Protein AF-R5CFV6-F1 (afdb_monomer_lite)

pLDDT: mean 80.51, std 13.39, range [46.97, 96.38]

Structure (mmCIF, N/CA/C/O backbone):
data_AF-R5CFV6-F1
#
_entry.id   AF-R5CFV6-F1
#
loop_
_atom_site.group_PDB
_atom_site.id
_atom_site.type_symbol
_atom_site.label_atom_id
_atom_site.label_alt_id
_atom_site.label_comp_id
_atom_site.label_asym_id
_atom_site.label_entity_id
_atom_site.label_seq_id
_atom_site.pdbx_PDB_ins_code
_atom_site.Cartn_x
_atom_site.Cartn_y
_atom_site.Cartn_z
_atom_site.occupancy
_atom_site.B_iso_or_equiv
_atom_site.auth_seq_id
_atom_site.auth_comp_id
_atom_site.auth_asym_id
_atom_site.auth_atom_id
_atom_site.pdbx_PDB_model_num
ATOM 1 N N . MET A 1 1 ? 18.952 -4.396 40.466 1.00 46.97 1 MET A N 1
ATOM 2 C CA . MET A 1 1 ? 18.173 -5.638 40.695 1.00 46.97 1 MET A CA 1
ATOM 3 C C . MET A 1 1 ? 17.869 -6.446 39.423 1.00 46.97 1 MET A C 1
ATOM 5 O O . MET A 1 1 ? 17.658 -7.639 39.551 1.00 46.97 1 MET A O 1
ATOM 9 N N . LYS A 1 2 ? 17.962 -5.885 38.203 1.00 52.22 2 LYS A N 1
ATOM 10 C CA . LYS A 1 2 ? 17.638 -6.580 36.932 1.00 52.22 2 LYS A CA 1
ATOM 11 C C . LYS A 1 2 ? 18.559 -7.743 36.504 1.00 52.22 2 LYS A C 1
ATOM 13 O O . LYS A 1 2 ? 18.225 -8.479 35.586 1.00 52.22 2 LYS A O 1
ATOM 18 N N . GLN A 1 3 ? 19.740 -7.904 37.105 1.00 53.94 3 GLN A N 1
ATOM 19 C CA . GLN A 1 3 ? 20.709 -8.928 36.674 1.00 53.94 3 GLN A CA 1
ATOM 20 C C . GLN A 1 3 ? 20.503 -10.285 37.366 1.00 53.94 3 GLN A C 1
ATOM 22 O O . GLN A 1 3 ? 20.910 -11.311 36.829 1.00 53.94 3 GLN A O 1
ATOM 27 N N . LYS A 1 4 ? 19.875 -10.293 38.551 1.00 47.91 4 LYS A N 1
ATOM 28 C CA . LYS A 1 4 ? 19.665 -11.512 39.345 1.00 47.91 4 LYS A CA 1
ATOM 29 C C . LYS A 1 4 ? 18.523 -12.360 38.787 1.00 47.91 4 LYS A C 1
ATOM 31 O O . LYS A 1 4 ? 18.619 -13.576 38.821 1.00 47.91 4 LYS A O 1
ATOM 36 N N . GLU A 1 5 ? 17.502 -11.720 38.227 1.00 56.25 5 GLU A N 1
ATOM 37 C CA . GLU A 1 5 ? 16.342 -12.412 37.661 1.00 56.25 5 GLU A CA 1
ATOM 38 C C . GLU A 1 5 ? 16.704 -13.155 36.377 1.00 56.25 5 GLU A C 1
ATOM 40 O O . GLU A 1 5 ? 16.364 -14.321 36.255 1.00 56.25 5 GLU A O 1
ATOM 45 N N . ARG A 1 6 ? 17.501 -12.550 35.485 1.00 61.72 6 ARG A N 1
ATOM 46 C CA . ARG A 1 6 ? 17.926 -13.171 34.216 1.00 61.72 6 ARG A CA 1
ATOM 47 C C . ARG A 1 6 ? 18.535 -14.569 34.414 1.00 61.72 6 ARG A C 1
ATOM 49 O O . ARG A 1 6 ? 18.090 -15.519 33.797 1.00 61.72 6 ARG A O 1
ATOM 56 N N . LYS A 1 7 ? 19.446 -14.708 35.386 1.00 62.41 7 LYS A N 1
ATOM 57 C CA . LYS A 1 7 ? 20.087 -15.994 35.714 1.00 62.41 7 LYS A CA 1
ATOM 58 C C . LYS A 1 7 ? 19.134 -17.027 36.317 1.00 62.41 7 LYS A C 1
ATOM 60 O O . LYS A 1 7 ? 19.403 -18.216 36.222 1.00 62.41 7 LYS A O 1
ATOM 65 N N . VAL A 1 8 ? 18.076 -16.584 36.998 1.00 71.69 8 VAL A N 1
ATOM 66 C CA . VAL A 1 8 ? 17.065 -17.484 37.570 1.00 71.69 8 VAL A CA 1
ATOM 67 C C . VAL A 1 8 ? 16.179 -18.027 36.454 1.00 71.69 8 VAL A C 1
ATOM 69 O O . VAL A 1 8 ? 15.936 -19.226 36.425 1.00 71.69 8 VAL A O 1
ATOM 72 N N . TRP A 1 9 ? 15.773 -17.185 35.503 1.00 61.84 9 TRP A N 1
ATOM 73 C CA . TRP A 1 9 ? 15.004 -17.619 34.335 1.00 61.84 9 TRP A CA 1
ATOM 74 C C . TRP A 1 9 ? 15.781 -18.629 33.473 1.00 61.84 9 TRP A C 1
ATOM 76 O O . TRP A 1 9 ? 15.220 -19.667 33.134 1.00 61.84 9 TRP A O 1
ATOM 86 N N . ASP A 1 10 ? 17.086 -18.409 33.261 1.00 69.81 10 ASP A N 1
ATOM 87 C CA . ASP A 1 10 ? 17.968 -19.332 32.519 1.00 69.81 10 ASP A CA 1
ATOM 88 C C . ASP A 1 10 ? 18.149 -20.703 33.218 1.00 69.81 10 ASP A C 1
ATOM 90 O O . ASP A 1 10 ? 18.381 -21.718 32.565 1.00 69.81 10 ASP A O 1
ATOM 94 N N . LEU A 1 11 ? 18.058 -20.750 34.556 1.00 73.44 11 LEU A N 1
ATOM 95 C CA . LEU A 1 11 ? 18.173 -21.981 35.358 1.00 73.44 11 LEU A CA 1
ATOM 96 C C . LEU A 1 11 ? 16.853 -22.758 35.463 1.00 73.44 11 LEU A C 1
ATOM 98 O O . LEU A 1 11 ? 16.878 -23.969 35.677 1.00 73.44 11 LEU A O 1
ATOM 102 N N . VAL A 1 12 ? 15.715 -22.064 35.377 1.00 74.81 12 VAL A N 1
ATOM 103 C CA . VAL A 1 12 ? 14.379 -22.663 35.533 1.00 74.81 12 VAL A CA 1
ATOM 104 C C . VAL A 1 12 ? 13.816 -23.133 34.187 1.00 74.81 12 VAL A C 1
ATOM 106 O O . VAL A 1 12 ? 13.088 -24.122 34.158 1.00 74.81 12 VAL A O 1
ATOM 109 N N . PHE A 1 13 ? 14.186 -22.489 33.076 1.00 66.88 13 PHE A N 1
ATOM 110 C CA . PHE A 1 13 ? 13.681 -22.813 31.739 1.00 66.88 13 PHE A CA 1
ATOM 111 C C . PHE A 1 13 ? 14.820 -22.881 30.703 1.00 66.88 13 PHE A C 1
ATOM 113 O O . PHE A 1 13 ? 14.957 -21.974 29.884 1.00 66.88 13 PHE A O 1
ATOM 120 N N . PRO A 1 14 ? 15.649 -23.942 30.722 1.00 63.69 14 PRO A N 1
ATOM 121 C CA . PRO A 1 14 ? 16.775 -24.089 29.794 1.00 63.69 14 PRO A CA 1
ATOM 122 C C . PRO A 1 14 ? 16.344 -24.293 28.329 1.00 63.69 14 PRO A C 1
ATOM 124 O O . PRO A 1 14 ? 17.108 -23.959 27.432 1.00 63.69 14 PRO A O 1
ATOM 127 N N . ASP A 1 15 ? 15.118 -24.778 28.098 1.00 62.91 15 ASP A N 1
ATOM 128 C CA . ASP A 1 15 ? 14.514 -25.001 26.775 1.00 62.91 15 ASP A CA 1
ATOM 129 C C . ASP A 1 15 ? 13.328 -24.046 26.526 1.00 62.91 15 ASP A C 1
ATOM 131 O O . ASP A 1 15 ? 12.262 -24.463 26.064 1.00 62.91 15 ASP A O 1
ATOM 135 N N . PHE A 1 16 ? 13.456 -22.766 26.901 1.00 56.06 16 PHE A N 1
ATOM 136 C CA . PHE A 1 16 ? 12.406 -21.786 26.604 1.00 56.06 16 PHE A CA 1
ATOM 137 C C . PHE A 1 16 ? 12.208 -21.706 25.076 1.00 56.06 16 PHE A C 1
ATOM 139 O O . PHE A 1 16 ? 13.184 -21.504 24.349 1.00 56.06 16 PHE A O 1
ATOM 146 N N . PRO A 1 17 ? 10.986 -21.912 24.554 1.00 56.88 17 PRO A N 1
ATOM 147 C CA . PRO A 1 17 ? 10.778 -22.109 23.127 1.00 56.88 17 PRO A CA 1
ATOM 148 C C . PRO A 1 17 ? 11.050 -20.805 22.369 1.00 56.88 17 PRO A C 1
ATOM 150 O O . PRO A 1 17 ? 10.253 -19.872 22.417 1.00 56.88 17 PRO A O 1
ATOM 153 N N . GLU A 1 18 ? 12.140 -20.759 21.597 1.00 56.78 18 GLU A N 1
ATOM 154 C CA . GLU A 1 18 ? 12.504 -19.637 20.704 1.00 56.78 18 GLU A CA 1
ATOM 155 C C . GLU A 1 18 ? 11.340 -19.170 19.809 1.00 56.78 18 GLU A C 1
ATOM 157 O O . GLU A 1 18 ? 11.239 -17.989 19.476 1.00 56.78 18 GLU A O 1
ATOM 162 N N . ARG A 1 19 ? 10.404 -20.080 19.509 1.00 54.44 19 ARG A N 1
ATOM 163 C CA . ARG A 1 19 ? 9.198 -19.858 18.702 1.00 54.44 19 ARG A CA 1
ATOM 164 C C . ARG A 1 19 ? 8.264 -18.761 19.242 1.00 54.44 19 ARG A C 1
ATOM 166 O O . ARG A 1 19 ? 7.567 -18.141 18.447 1.00 54.44 19 ARG A O 1
ATOM 173 N N . GLU A 1 20 ? 8.244 -18.509 20.553 1.00 58.09 20 GLU A N 1
ATOM 174 C CA . GLU A 1 20 ? 7.378 -17.480 21.161 1.00 58.09 20 GLU A CA 1
ATOM 175 C C . GLU A 1 20 ? 7.940 -16.065 20.923 1.00 58.09 20 GLU A C 1
ATOM 177 O O . GLU A 1 20 ? 7.204 -15.139 20.591 1.00 58.09 20 GLU A O 1
ATOM 182 N N . SER A 1 21 ? 9.270 -15.919 20.949 1.00 60.53 21 SER A N 1
ATOM 183 C CA . SER A 1 21 ? 9.941 -14.638 20.693 1.00 60.53 21 SER A CA 1
ATOM 184 C C . SER A 1 21 ? 9.871 -14.188 19.230 1.00 60.53 21 SER A C 1
ATOM 186 O O . SER A 1 21 ? 9.837 -12.992 18.944 1.00 60.53 21 SER A O 1
ATOM 188 N N . GLU A 1 22 ? 9.842 -15.124 18.280 1.00 63.06 22 GLU A N 1
ATOM 189 C CA . GLU A 1 22 ? 9.797 -14.797 16.853 1.00 63.06 22 GLU A CA 1
ATOM 190 C C . GLU A 1 22 ? 8.404 -14.313 16.425 1.00 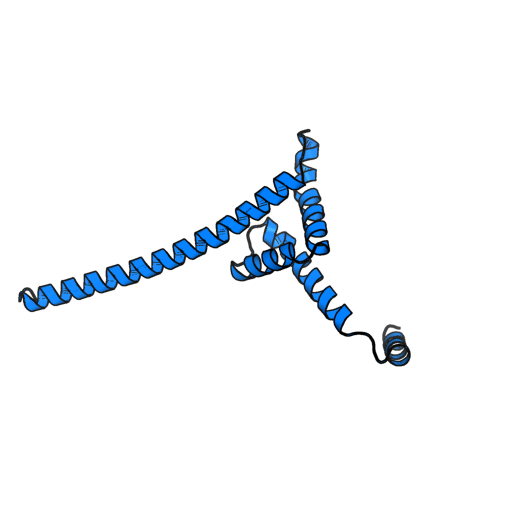63.06 22 GLU A C 1
ATOM 192 O O . GLU A 1 22 ? 8.291 -13.302 15.734 1.00 63.06 22 GLU A O 1
ATOM 197 N N . GLN A 1 23 ? 7.336 -14.959 16.907 1.00 67.44 23 GLN A N 1
ATOM 198 C CA . GLN A 1 23 ? 5.960 -14.533 16.621 1.00 67.44 23 GLN A CA 1
ATOM 199 C C . GLN A 1 23 ? 5.627 -13.176 17.251 1.00 67.44 23 GLN A C 1
ATOM 201 O O . GLN A 1 23 ? 5.044 -12.321 16.583 1.00 67.44 23 GLN A O 1
ATOM 206 N N . GLU A 1 24 ? 6.077 -12.931 18.485 1.00 73.12 24 GLU A N 1
ATOM 207 C CA . GLU A 1 24 ? 5.909 -11.631 19.141 1.00 73.12 24 GLU A CA 1
ATOM 208 C C . GLU A 1 24 ? 6.602 -10.502 18.358 1.00 73.12 24 GLU A C 1
ATOM 210 O O . GLU A 1 24 ? 6.049 -9.411 18.200 1.00 73.12 24 GLU A O 1
ATOM 215 N N . ASN A 1 25 ? 7.781 -10.768 17.784 1.00 80.00 25 ASN A N 1
ATOM 216 C CA . ASN A 1 25 ? 8.474 -9.792 16.944 1.00 80.00 25 ASN A CA 1
ATOM 217 C C . ASN A 1 25 ? 7.712 -9.478 15.646 1.00 80.00 25 ASN A C 1
ATOM 219 O O . ASN A 1 25 ? 7.700 -8.319 15.227 1.00 80.00 25 ASN A O 1
ATOM 223 N N . ILE A 1 26 ? 7.063 -10.469 15.022 1.00 85.69 26 ILE A N 1
ATOM 224 C CA . ILE A 1 26 ? 6.283 -10.269 13.789 1.00 85.69 26 ILE A CA 1
ATOM 225 C C . ILE A 1 26 ? 5.034 -9.423 14.072 1.00 85.69 26 ILE A C 1
ATOM 227 O O . ILE A 1 26 ? 4.790 -8.450 13.357 1.00 85.69 26 ILE A O 1
ATOM 231 N N . HIS A 1 27 ? 4.285 -9.732 15.137 1.00 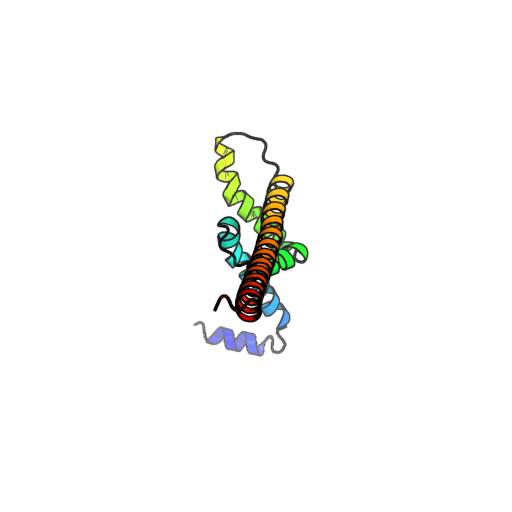89.75 27 HIS A N 1
ATOM 232 C CA . HIS A 1 27 ? 3.093 -8.961 15.514 1.00 89.75 27 HIS A CA 1
ATOM 233 C C . HIS A 1 27 ? 3.456 -7.520 15.880 1.00 89.75 27 HIS A C 1
ATOM 235 O O . HIS A 1 27 ? 2.855 -6.571 15.382 1.00 89.75 27 HIS A O 1
ATOM 241 N N . ARG A 1 28 ? 4.530 -7.335 16.652 1.00 87.56 28 ARG A N 1
ATOM 242 C CA . ARG A 1 28 ? 5.021 -6.002 17.010 1.00 87.56 28 ARG A CA 1
ATOM 243 C C . ARG A 1 28 ? 5.502 -5.201 15.796 1.00 87.56 28 ARG A C 1
ATOM 245 O O . ARG A 1 28 ? 5.323 -3.984 15.744 1.00 87.56 28 ARG A O 1
ATOM 252 N N . ALA A 1 29 ? 6.121 -5.861 14.818 1.00 90.50 29 ALA A N 1
ATOM 253 C CA . ALA A 1 29 ? 6.517 -5.224 13.565 1.00 90.50 29 ALA A CA 1
ATOM 254 C C . ALA A 1 29 ? 5.299 -4.805 12.725 1.00 90.50 29 ALA A C 1
ATOM 256 O O . ALA A 1 29 ? 5.338 -3.748 12.093 1.00 90.50 29 ALA A O 1
ATOM 257 N N . PHE A 1 30 ? 4.223 -5.598 12.735 1.00 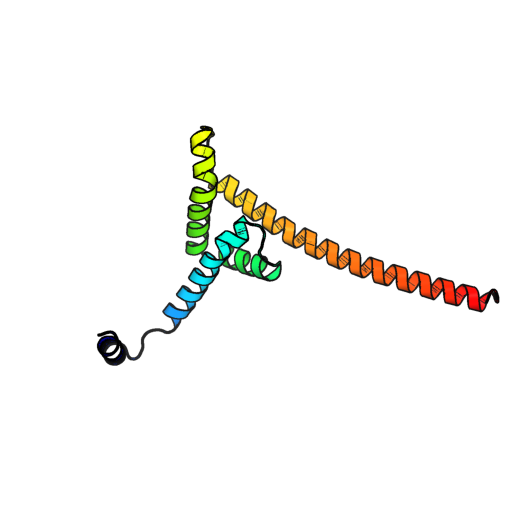93.62 30 PHE A N 1
ATOM 258 C CA . PHE A 1 30 ? 2.950 -5.231 12.118 1.00 93.62 30 PHE A CA 1
ATOM 259 C C . PHE A 1 30 ? 2.330 -4.014 12.815 1.00 93.62 30 PHE A C 1
ATOM 261 O O . PHE A 1 30 ? 2.052 -3.018 12.152 1.00 93.62 30 PHE A O 1
ATOM 268 N N . GLU A 1 31 ? 2.199 -4.048 14.144 1.00 92.69 31 GLU A N 1
ATOM 269 C CA . GLU A 1 31 ? 1.659 -2.942 14.946 1.00 92.69 31 GLU A CA 1
ATOM 270 C C . GLU A 1 31 ? 2.399 -1.624 14.700 1.00 92.69 31 GLU A C 1
ATOM 272 O O . GLU A 1 31 ? 1.778 -0.578 14.507 1.00 92.69 31 GLU A O 1
ATOM 277 N N . GLY A 1 32 ? 3.733 -1.677 14.634 1.00 92.25 32 GLY A N 1
ATOM 278 C CA . GLY A 1 32 ? 4.563 -0.506 14.360 1.00 92.25 32 GLY A CA 1
ATOM 279 C C . GLY A 1 32 ? 4.312 0.135 12.991 1.00 92.25 32 GLY A C 1
ATOM 280 O O . GLY A 1 32 ? 4.552 1.330 12.841 1.00 92.25 32 GLY A O 1
ATOM 281 N N . LYS A 1 33 ? 3.804 -0.625 12.012 1.00 93.88 33 LYS A N 1
ATOM 282 C CA . LYS A 1 33 ? 3.508 -0.152 10.648 1.00 93.88 33 LYS A CA 1
ATOM 283 C C . LYS A 1 33 ? 2.087 0.389 10.477 1.00 93.88 33 LYS A C 1
ATOM 285 O O . LYS A 1 33 ? 1.798 0.983 9.440 1.00 93.88 33 LYS A O 1
ATOM 290 N N . ILE A 1 34 ? 1.197 0.214 11.456 1.00 93.81 34 ILE A N 1
ATOM 291 C CA . ILE A 1 34 ? -0.204 0.659 11.352 1.00 93.81 34 ILE A CA 1
ATOM 292 C C . ILE A 1 34 ? -0.332 2.185 11.149 1.00 93.81 34 ILE A C 1
ATOM 294 O O . ILE A 1 34 ? -1.104 2.596 10.278 1.00 93.81 34 ILE A O 1
ATOM 298 N N . PRO A 1 35 ? 0.414 3.052 11.864 1.00 91.38 35 PRO A N 1
ATOM 299 C CA . PRO A 1 35 ? 0.345 4.496 11.630 1.00 91.38 35 PRO A CA 1
ATOM 300 C C . PRO A 1 35 ? 0.775 4.884 10.208 1.00 91.38 35 PRO A C 1
ATOM 302 O O . PRO A 1 35 ? 0.102 5.682 9.556 1.00 91.38 35 PRO A O 1
ATOM 305 N N . ASP A 1 36 ? 1.850 4.272 9.706 1.00 91.56 36 ASP A N 1
ATOM 306 C CA . ASP A 1 36 ? 2.363 4.508 8.351 1.00 91.56 36 ASP A CA 1
ATOM 307 C C . ASP A 1 36 ? 1.404 3.973 7.282 1.00 91.56 36 ASP A C 1
ATOM 309 O O . ASP A 1 36 ? 1.271 4.568 6.211 1.00 91.56 36 ASP A O 1
ATOM 313 N N . PHE A 1 37 ? 0.696 2.879 7.582 1.00 91.19 37 PHE A N 1
ATOM 314 C CA . PHE A 1 37 ? -0.385 2.356 6.753 1.00 91.19 37 PHE A CA 1
ATOM 315 C C . PHE A 1 37 ? -1.533 3.366 6.638 1.00 91.19 37 PHE A C 1
ATOM 317 O O . PHE A 1 37 ? -1.940 3.690 5.525 1.00 91.19 37 PHE A O 1
ATOM 324 N N . PHE A 1 38 ? -2.007 3.931 7.756 1.00 89.38 38 PHE A N 1
ATOM 325 C CA . PHE A 1 38 ? -3.060 4.955 7.724 1.00 89.38 38 PHE A CA 1
ATOM 326 C C . PHE A 1 38 ? -2.626 6.256 7.037 1.00 89.38 38 PHE A C 1
ATOM 328 O O . PHE A 1 38 ? -3.453 6.940 6.430 1.00 89.38 38 PHE A O 1
ATOM 335 N N . ALA A 1 39 ? -1.335 6.584 7.106 1.00 87.62 39 ALA A N 1
ATOM 336 C CA . ALA A 1 39 ? -0.749 7.759 6.471 1.00 87.62 39 ALA A CA 1
ATOM 337 C C . ALA A 1 39 ? -0.347 7.553 4.994 1.00 87.62 39 ALA A C 1
ATOM 339 O O . ALA A 1 39 ? 0.137 8.506 4.381 1.00 87.62 39 ALA A O 1
ATOM 340 N N . ASP A 1 40 ? -0.531 6.354 4.421 1.00 84.94 40 ASP A N 1
ATOM 341 C CA . ASP A 1 40 ? -0.076 5.990 3.064 1.00 84.94 40 ASP A CA 1
ATOM 342 C C . ASP A 1 40 ? 1.442 6.219 2.853 1.00 84.94 40 ASP A C 1
ATOM 344 O O . ASP A 1 40 ? 1.891 6.679 1.801 1.00 84.94 40 ASP A O 1
ATOM 348 N N . GLN A 1 41 ? 2.249 5.927 3.881 1.00 88.75 41 GLN A N 1
ATOM 349 C CA . GLN A 1 41 ? 3.711 6.113 3.874 1.00 88.75 41 GLN A CA 1
ATOM 350 C C . GLN A 1 41 ? 4.503 4.812 3.703 1.00 88.75 41 GLN A C 1
ATOM 352 O O . GLN A 1 41 ? 5.719 4.860 3.518 1.00 88.75 41 GLN A O 1
ATOM 357 N N . LEU A 1 42 ? 3.834 3.658 3.709 1.00 88.56 42 LEU A N 1
ATOM 358 C CA . LEU A 1 42 ? 4.484 2.376 3.448 1.00 88.56 42 LEU A CA 1
ATOM 359 C C . LEU A 1 42 ? 4.972 2.287 1.998 1.00 88.56 42 LEU A C 1
ATOM 361 O O . LEU A 1 42 ? 4.267 2.638 1.045 1.00 88.56 42 LEU A O 1
ATOM 365 N N . THR A 1 43 ? 6.183 1.760 1.810 1.00 86.94 43 THR A N 1
ATOM 366 C CA . THR A 1 43 ? 6.653 1.405 0.467 1.00 86.94 43 THR A CA 1
ATOM 367 C C . THR A 1 43 ? 5.835 0.241 -0.096 1.00 86.94 43 THR A C 1
ATOM 369 O O . THR A 1 43 ? 5.224 -0.522 0.646 1.00 86.94 43 THR A O 1
ATOM 372 N N . ASN A 1 44 ? 5.845 0.050 -1.422 1.00 83.81 44 ASN A N 1
ATOM 373 C CA . ASN A 1 44 ? 5.066 -1.027 -2.049 1.00 83.81 44 ASN A CA 1
ATOM 374 C C . ASN A 1 44 ? 5.386 -2.413 -1.460 1.00 83.81 44 ASN A C 1
ATOM 376 O O . ASN A 1 44 ? 4.470 -3.192 -1.235 1.00 83.81 44 ASN A O 1
ATOM 380 N N . ARG A 1 45 ? 6.668 -2.696 -1.188 1.00 85.19 45 ARG A N 1
ATOM 381 C CA . ARG A 1 45 ? 7.093 -3.971 -0.592 1.00 85.19 45 ARG A CA 1
ATOM 382 C C . ARG A 1 45 ? 6.591 -4.110 0.839 1.00 85.19 45 ARG A C 1
ATOM 384 O O . ARG A 1 45 ? 6.043 -5.138 1.199 1.00 85.19 45 ARG A O 1
ATOM 391 N N . GLU A 1 46 ? 6.724 -3.056 1.640 1.00 88.19 46 GLU A N 1
ATOM 392 C CA . GLU A 1 46 ? 6.265 -3.085 3.030 1.00 88.19 46 GLU A CA 1
ATOM 393 C C . GLU A 1 46 ? 4.749 -3.203 3.140 1.00 88.19 46 GLU A C 1
ATOM 395 O O . GLU A 1 46 ? 4.271 -3.872 4.050 1.00 88.19 46 GLU A O 1
ATOM 400 N N . LEU A 1 47 ? 4.011 -2.563 2.232 1.00 88.56 47 LEU A N 1
ATOM 401 C CA . LEU A 1 47 ? 2.561 -2.660 2.149 1.00 88.56 47 LEU A CA 1
ATOM 402 C C . LEU A 1 47 ? 2.124 -4.059 1.694 1.00 88.56 47 LEU A C 1
ATOM 404 O O . LEU A 1 47 ? 1.159 -4.591 2.231 1.00 88.56 47 LEU A O 1
ATOM 408 N N . GLU A 1 48 ? 2.831 -4.669 0.742 1.00 88.00 48 GLU A N 1
ATOM 409 C CA . GLU A 1 48 ? 2.585 -6.051 0.317 1.00 88.00 48 GLU A CA 1
ATOM 410 C C . GLU A 1 48 ? 2.806 -7.039 1.473 1.00 88.00 48 GLU A C 1
ATOM 412 O O . GLU A 1 48 ? 1.895 -7.801 1.795 1.00 88.00 48 GLU A O 1
ATOM 417 N N . ASP A 1 49 ? 3.944 -6.946 2.170 1.00 89.44 49 ASP A N 1
ATOM 418 C CA . ASP A 1 49 ? 4.253 -7.774 3.345 1.00 89.44 49 ASP A CA 1
ATOM 419 C C . ASP A 1 49 ? 3.228 -7.568 4.476 1.00 89.44 49 ASP A C 1
ATOM 421 O O . ASP A 1 49 ? 2.772 -8.521 5.111 1.00 89.44 49 ASP A O 1
ATOM 425 N N . PHE A 1 50 ? 2.834 -6.315 4.722 1.00 92.25 50 PHE A N 1
ATOM 426 C CA . PHE A 1 50 ? 1.837 -5.959 5.732 1.00 92.25 50 PHE A CA 1
ATOM 427 C C . PHE A 1 50 ? 0.469 -6.575 5.417 1.00 92.25 50 PHE A C 1
ATOM 429 O O . PHE A 1 50 ? -0.177 -7.154 6.291 1.00 92.25 50 PHE A O 1
ATOM 436 N N . LEU A 1 51 ? 0.031 -6.491 4.159 1.00 91.75 51 LEU A N 1
ATOM 437 C CA . LEU A 1 51 ? -1.248 -7.040 3.716 1.00 91.75 51 LEU A CA 1
ATOM 438 C C . LEU A 1 51 ? -1.249 -8.571 3.663 1.00 91.75 51 LEU A C 1
ATOM 440 O O . LEU A 1 51 ? -2.289 -9.171 3.935 1.00 91.75 51 LEU A O 1
ATOM 444 N N . ALA A 1 52 ? -0.111 -9.192 3.346 1.00 90.69 52 ALA A N 1
ATOM 445 C CA . ALA A 1 52 ? 0.051 -10.639 3.415 1.00 90.69 52 ALA A CA 1
ATOM 446 C C . ALA A 1 52 ? -0.103 -11.135 4.861 1.00 90.69 52 ALA A C 1
ATOM 448 O O . ALA A 1 52 ? -0.898 -12.036 5.123 1.00 90.69 52 ALA A O 1
ATOM 449 N N . HIS A 1 53 ? 0.562 -10.479 5.821 1.00 91.06 53 HIS A N 1
ATOM 450 C CA . HIS A 1 53 ? 0.417 -10.826 7.235 1.00 91.06 53 H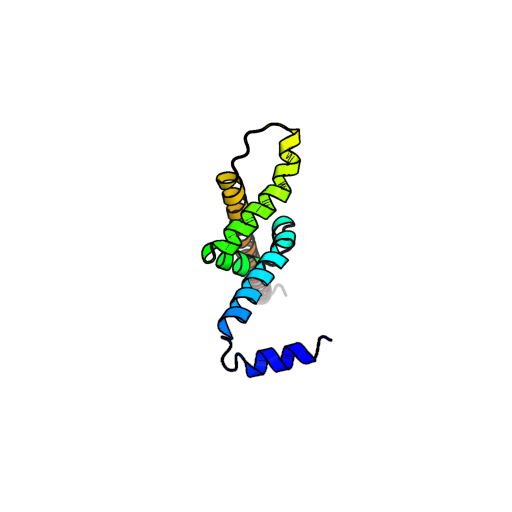IS A CA 1
ATOM 451 C C . HIS A 1 53 ? -1.008 -10.585 7.761 1.00 91.06 53 HIS A C 1
ATOM 453 O O . HIS A 1 53 ? -1.532 -11.400 8.518 1.00 91.06 53 HIS A O 1
ATOM 459 N N . TYR A 1 54 ? -1.663 -9.504 7.327 1.00 92.06 54 TYR A N 1
ATOM 460 C CA . TYR A 1 54 ? -3.062 -9.212 7.660 1.00 92.06 54 TYR A CA 1
ATOM 461 C C . TYR A 1 54 ? -4.034 -10.330 7.236 1.00 92.06 54 TYR A C 1
ATOM 463 O O . TYR A 1 54 ? -5.001 -10.602 7.950 1.00 92.06 54 TYR A O 1
ATOM 471 N N . ASP A 1 55 ? -3.799 -10.976 6.087 1.00 90.75 55 ASP A N 1
ATOM 472 C CA . ASP A 1 55 ? -4.655 -12.064 5.591 1.00 90.75 55 ASP A CA 1
ATOM 473 C C . ASP A 1 55 ? -4.474 -13.364 6.386 1.00 90.75 55 ASP A C 1
ATOM 475 O O . ASP A 1 55 ? -5.429 -14.128 6.555 1.00 90.75 55 ASP A O 1
ATOM 479 N N . GLU A 1 56 ? -3.262 -13.613 6.879 1.00 89.81 56 GLU A N 1
ATOM 480 C CA . GLU A 1 56 ? -2.897 -14.851 7.571 1.00 89.81 56 GLU A CA 1
ATOM 481 C C . GLU A 1 56 ? -3.121 -14.778 9.089 1.00 89.81 56 GLU A C 1
ATOM 483 O O . GLU A 1 56 ? -3.487 -15.780 9.711 1.00 89.81 56 GLU A O 1
ATOM 488 N N . CYS A 1 57 ? -2.945 -13.600 9.697 1.00 91.00 57 CYS A N 1
ATOM 489 C CA . CYS A 1 57 ? -2.998 -13.420 11.143 1.00 91.00 57 CYS A CA 1
ATOM 490 C C . CYS A 1 57 ? -4.284 -12.722 11.603 1.00 91.00 57 CYS A C 1
ATOM 492 O O . CYS A 1 57 ? -4.491 -11.518 11.424 1.00 91.00 57 CYS A O 1
ATOM 494 N N . ARG A 1 58 ? -5.145 -13.482 12.291 1.00 90.31 58 ARG A N 1
ATOM 495 C CA . ARG A 1 58 ? -6.382 -12.949 12.875 1.00 90.31 58 ARG A CA 1
ATOM 496 C C . ARG A 1 58 ? -6.120 -11.903 13.963 1.00 90.31 58 ARG A C 1
ATOM 498 O O . ARG A 1 58 ? -6.861 -10.931 14.025 1.00 90.31 58 ARG A O 1
ATOM 505 N N . GLU A 1 59 ? -5.107 -12.101 14.802 1.00 88.69 59 GLU A N 1
ATOM 506 C CA . GLU A 1 59 ? -4.807 -11.192 15.917 1.00 88.69 59 GLU A CA 1
ATOM 507 C C . GLU A 1 59 ? -4.425 -9.802 15.402 1.00 88.69 59 GLU A C 1
ATOM 509 O O . GLU A 1 59 ? -5.036 -8.810 15.790 1.00 88.69 59 GLU A O 1
ATOM 514 N N . CYS A 1 60 ? -3.513 -9.740 14.429 1.00 92.44 60 CYS A N 1
ATOM 515 C CA . CYS A 1 60 ? -3.105 -8.488 13.792 1.00 92.44 60 CYS A CA 1
ATOM 516 C C . CYS A 1 60 ? -4.251 -7.811 13.022 1.00 92.44 60 CYS A C 1
ATOM 518 O O . CYS A 1 60 ? -4.353 -6.583 13.000 1.00 92.44 60 CYS A O 1
ATOM 520 N N . ARG A 1 61 ? -5.165 -8.587 12.422 1.00 92.25 61 ARG A N 1
ATOM 521 C CA . ARG A 1 61 ? -6.381 -8.039 11.805 1.00 92.25 61 ARG A CA 1
ATOM 522 C C . ARG A 1 61 ? -7.309 -7.394 12.832 1.00 92.25 61 ARG A C 1
ATOM 524 O O . ARG A 1 61 ? -7.855 -6.319 12.571 1.00 92.25 61 ARG A O 1
ATOM 531 N N . ASP A 1 62 ? -7.528 -8.072 13.953 1.00 91.19 62 ASP A N 1
ATOM 532 C CA . ASP A 1 62 ? -8.395 -7.580 15.018 1.00 91.19 62 ASP A CA 1
ATOM 533 C C . ASP A 1 62 ? -7.769 -6.307 15.637 1.00 91.19 62 ASP A C 1
ATOM 535 O O . ASP A 1 62 ? -8.472 -5.306 15.790 1.00 91.19 62 ASP A O 1
ATOM 539 N N . GLU A 1 63 ? -6.444 -6.266 15.821 1.00 92.12 63 GLU A N 1
ATOM 540 C CA . GLU A 1 63 ? -5.699 -5.070 16.249 1.00 92.12 63 GLU A CA 1
ATOM 541 C C . GLU A 1 63 ? -5.835 -3.903 15.256 1.00 92.12 63 GLU A C 1
ATOM 543 O O . GLU A 1 63 ? -6.221 -2.796 15.639 1.00 92.12 63 GLU A O 1
ATOM 548 N N . LEU A 1 64 ? -5.636 -4.143 13.951 1.00 92.88 64 LEU A N 1
ATOM 549 C CA . LEU A 1 64 ? -5.827 -3.113 12.922 1.00 92.88 64 LEU A CA 1
ATOM 550 C C . LEU A 1 64 ? -7.253 -2.544 12.945 1.00 92.88 64 LEU A C 1
ATOM 552 O O . LEU A 1 64 ? -7.451 -1.345 12.743 1.00 92.88 64 LEU A O 1
ATOM 556 N N . SER A 1 65 ? -8.254 -3.388 13.209 1.00 89.19 65 SER A N 1
ATOM 557 C CA . SER A 1 65 ? -9.648 -2.950 13.303 1.00 89.19 65 SER A CA 1
ATOM 558 C C . SER A 1 65 ? -9.903 -2.041 14.508 1.00 89.19 65 SER A C 1
ATOM 560 O O . SER A 1 65 ? -10.627 -1.051 14.382 1.00 89.19 65 SER A O 1
ATOM 562 N N . ILE A 1 66 ? -9.264 -2.323 15.648 1.00 90.44 66 ILE A N 1
ATOM 563 C CA . ILE A 1 66 ? -9.333 -1.492 16.853 1.00 90.44 66 ILE A CA 1
ATOM 564 C C . ILE A 1 66 ? -8.626 -0.155 16.612 1.00 90.44 66 ILE A C 1
ATOM 566 O O . ILE A 1 66 ? -9.181 0.902 16.915 1.00 90.44 66 ILE A O 1
ATOM 570 N N . GLN A 1 67 ? -7.438 -0.162 16.010 1.00 89.44 67 GLN A N 1
ATOM 571 C CA . GLN A 1 67 ? -6.725 1.084 15.724 1.00 89.44 67 GLN A CA 1
ATOM 572 C C . GLN A 1 67 ? -7.452 1.937 14.680 1.00 89.44 67 GLN A C 1
ATOM 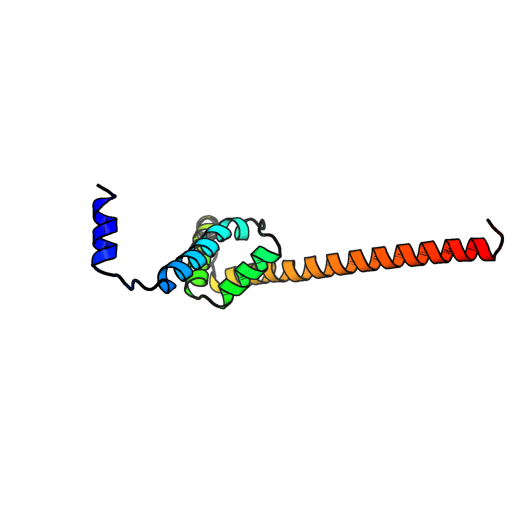574 O O . GLN A 1 67 ? -7.534 3.157 14.830 1.00 89.44 67 GLN A O 1
ATOM 579 N N . TYR A 1 68 ? -8.071 1.310 13.676 1.00 88.88 68 TYR A N 1
ATOM 580 C CA . TYR A 1 68 ? -8.918 2.009 12.713 1.00 88.88 68 TYR A CA 1
ATOM 581 C C . TYR A 1 68 ? -10.151 2.631 13.379 1.00 88.88 68 TYR A C 1
ATOM 583 O O . TYR A 1 68 ? -10.503 3.771 13.071 1.00 88.88 68 TYR A O 1
ATOM 591 N N . LEU A 1 69 ? -10.786 1.921 14.322 1.00 85.94 69 LEU A N 1
ATOM 592 C CA . LEU A 1 69 ? -11.878 2.452 15.144 1.00 85.94 69 LEU A CA 1
ATOM 593 C C . LEU A 1 69 ? -11.452 3.682 15.942 1.00 85.94 69 LEU A C 1
ATOM 595 O O . LEU A 1 69 ? -12.202 4.646 16.010 1.00 85.94 69 LEU A O 1
ATOM 599 N N . ILE A 1 70 ? -10.270 3.670 16.551 1.00 87.62 70 ILE A N 1
ATOM 600 C CA . ILE A 1 70 ? -9.774 4.826 17.308 1.00 87.62 70 ILE A CA 1
ATOM 601 C C . ILE A 1 70 ? -9.498 5.993 16.353 1.00 87.62 70 ILE A C 1
ATOM 603 O O . ILE A 1 70 ? -9.890 7.127 16.627 1.00 87.62 70 ILE A O 1
ATOM 607 N N . HIS A 1 71 ? -8.884 5.701 15.205 1.00 82.31 71 HIS A N 1
ATOM 608 C CA . HIS A 1 71 ? -8.522 6.690 14.195 1.00 82.31 71 HIS A CA 1
ATOM 609 C C . HIS A 1 71 ? -9.745 7.367 13.549 1.00 82.31 71 HIS A C 1
ATOM 611 O O . HIS A 1 71 ? -9.757 8.579 13.351 1.00 82.31 71 HIS A O 1
ATOM 617 N N . THR A 1 72 ? -10.788 6.600 13.218 1.00 78.00 72 THR A N 1
ATOM 618 C CA . THR A 1 72 ? -11.969 7.090 12.476 1.00 78.00 72 THR A CA 1
ATOM 619 C C . THR A 1 72 ? -13.200 7.312 13.353 1.00 78.00 72 THR A C 1
ATOM 621 O O . THR A 1 72 ? -13.997 8.215 13.095 1.00 78.00 72 THR A O 1
ATOM 624 N N . GLY A 1 73 ? -13.355 6.520 14.412 1.00 70.69 73 GLY A N 1
ATOM 625 C CA . GLY A 1 73 ? -14.516 6.530 15.297 1.00 70.69 73 GLY A CA 1
ATOM 626 C C . GLY A 1 73 ? -14.617 7.793 16.145 1.00 70.69 73 GLY A C 1
ATOM 627 O O . GLY A 1 73 ? -15.730 8.262 16.377 1.00 70.69 73 GLY A O 1
ATOM 628 N N . LEU A 1 74 ? -13.490 8.415 16.523 1.00 67.44 74 LEU A N 1
ATOM 629 C CA . LEU A 1 74 ? -13.520 9.724 17.190 1.00 67.44 74 LEU A CA 1
ATOM 630 C C . LEU A 1 74 ? -14.152 10.804 16.298 1.00 67.44 74 LEU A C 1
ATOM 632 O O . LEU A 1 74 ? -14.985 11.571 16.768 1.00 67.44 74 LEU A O 1
ATOM 636 N N . ALA A 1 75 ? -13.817 10.821 15.006 1.00 63.78 75 ALA A N 1
ATOM 637 C CA . ALA A 1 75 ? -14.321 11.815 14.057 1.00 63.78 75 ALA A CA 1
ATOM 638 C C . ALA A 1 75 ? -15.816 11.636 13.716 1.00 63.78 75 ALA A C 1
ATOM 640 O O . ALA A 1 75 ? -16.467 12.567 13.250 1.00 63.78 75 ALA A O 1
ATOM 641 N N . ARG A 1 76 ? -16.369 10.435 13.925 1.00 61.81 76 ARG A N 1
ATOM 642 C CA . ARG A 1 76 ? -17.750 10.066 13.556 1.00 61.81 76 ARG A CA 1
ATOM 643 C C . ARG A 1 76 ? -18.737 10.129 14.724 1.00 61.81 76 ARG A C 1
ATOM 645 O O . ARG A 1 76 ? -19.934 10.299 14.497 1.00 61.81 76 ARG A O 1
ATOM 652 N N . LEU A 1 77 ? -18.254 10.056 15.968 1.00 59.00 77 LEU A N 1
ATOM 653 C CA . LEU A 1 77 ? -19.069 10.317 17.164 1.00 59.00 77 LEU A CA 1
ATOM 654 C C . LEU A 1 77 ? -19.627 11.750 17.184 1.00 59.00 77 LEU A C 1
ATOM 656 O O . LEU A 1 77 ? -20.694 11.978 17.746 1.00 59.00 77 LEU A O 1
ATOM 660 N N . GLU A 1 78 ? -18.951 12.694 16.527 1.00 60.97 78 GLU A N 1
ATOM 661 C CA . GLU A 1 78 ? -19.412 14.080 16.385 1.00 60.97 78 GLU A CA 1
ATOM 662 C C . GLU A 1 78 ? -20.508 14.249 15.315 1.00 60.97 78 GLU A C 1
ATOM 664 O O . GLU A 1 78 ? -21.298 15.188 15.395 1.00 60.97 78 GLU A O 1
ATOM 669 N N . THR A 1 79 ? -20.594 13.344 14.330 1.00 64.56 79 THR A N 1
ATOM 670 C CA . THR A 1 79 ? -21.522 13.464 13.188 1.00 64.56 79 THR A CA 1
ATOM 671 C C . THR A 1 79 ? -22.777 12.597 13.305 1.00 64.56 79 THR A C 1
ATOM 673 O O . THR A 1 79 ? -23.770 12.877 12.635 1.00 64.56 79 THR A O 1
ATOM 676 N N . GLY A 1 80 ? -22.773 11.570 14.164 1.00 62.19 80 GLY A N 1
ATOM 677 C CA . GLY A 1 80 ? -23.950 10.736 14.448 1.00 62.19 80 GLY A CA 1
ATOM 678 C C . GLY A 1 80 ? -24.334 9.745 13.339 1.00 62.19 80 GLY A C 1
ATOM 679 O O . GLY A 1 80 ? -25.438 9.200 13.359 1.00 62.19 80 GLY A O 1
ATOM 680 N N . GLU A 1 81 ? -23.452 9.498 12.368 1.00 71.75 81 GLU A N 1
ATOM 681 C CA . GLU A 1 81 ? -23.692 8.532 11.289 1.00 71.75 81 GLU A CA 1
ATOM 682 C C . GLU A 1 81 ? -23.482 7.074 11.742 1.00 71.75 81 GLU A C 1
ATOM 684 O O . GLU A 1 81 ? -22.632 6.767 12.578 1.00 71.75 81 GLU A O 1
ATOM 689 N N . VAL A 1 82 ? -24.251 6.146 11.156 1.00 73.00 82 VAL A N 1
ATOM 690 C CA . VAL A 1 82 ? -24.154 4.704 11.443 1.00 73.00 82 VAL A CA 1
ATOM 691 C C . VAL A 1 82 ? -22.852 4.148 10.865 1.00 73.00 82 VAL A C 1
ATOM 693 O O . VAL A 1 82 ? -22.741 3.912 9.664 1.00 73.00 82 VAL A O 1
ATOM 696 N N . PHE A 1 83 ? -21.877 3.917 11.739 1.00 74.81 83 PHE A N 1
ATOM 697 C CA . PHE A 1 83 ? -20.559 3.400 11.388 1.00 74.81 83 PHE A CA 1
ATOM 698 C C . PHE A 1 83 ? -20.563 1.865 11.277 1.00 74.81 83 PHE A C 1
ATOM 700 O O . PHE A 1 83 ? -20.837 1.158 12.251 1.00 74.81 83 PHE A O 1
ATOM 707 N N . ASN A 1 84 ? -20.252 1.331 10.090 1.00 80.12 84 ASN A N 1
ATOM 708 C CA . ASN A 1 84 ? -20.114 -0.111 9.863 1.00 80.12 84 ASN A CA 1
ATOM 709 C C . ASN A 1 84 ? -18.638 -0.474 9.662 1.00 80.12 84 ASN A C 1
ATOM 711 O O . ASN A 1 84 ? -18.145 -0.508 8.532 1.00 80.12 84 ASN A O 1
ATOM 715 N N . LEU A 1 85 ? -17.957 -0.767 10.775 1.00 81.38 85 LEU A N 1
ATOM 716 C CA . LEU A 1 85 ? -16.515 -1.026 10.827 1.00 81.38 85 LEU A CA 1
ATOM 717 C C . LEU A 1 85 ? -16.038 -2.008 9.760 1.00 81.38 85 LEU A C 1
ATOM 719 O O . LEU A 1 85 ? -15.073 -1.746 9.052 1.00 81.38 85 LEU A O 1
ATOM 723 N N . GLN A 1 86 ? -16.707 -3.154 9.656 1.00 81.12 86 GLN A N 1
ATOM 724 C CA . GLN A 1 86 ? -16.255 -4.254 8.813 1.00 81.12 86 GLN A CA 1
ATOM 725 C C . GLN A 1 86 ? -16.273 -3.853 7.339 1.00 81.12 86 GLN A C 1
ATOM 727 O O . GLN A 1 86 ? -15.350 -4.186 6.601 1.00 81.12 86 GLN A O 1
ATOM 732 N N . LYS A 1 87 ? -17.307 -3.119 6.913 1.00 83.62 87 LYS A N 1
ATOM 733 C CA . LYS A 1 87 ? -17.418 -2.637 5.534 1.00 83.62 87 LYS A CA 1
ATOM 734 C C . LYS A 1 87 ? -16.407 -1.538 5.232 1.00 83.62 87 LYS A C 1
ATOM 736 O O . LYS A 1 87 ? -15.772 -1.597 4.184 1.00 83.62 87 LYS A O 1
ATOM 741 N N . GLU A 1 88 ? -16.262 -0.558 6.120 1.00 84.56 88 GLU A N 1
ATOM 742 C CA . GLU A 1 88 ? -15.352 0.571 5.899 1.00 84.56 88 GLU A CA 1
ATOM 743 C C . GLU A 1 88 ? -13.889 0.134 5.911 1.00 84.56 88 GLU A C 1
ATOM 745 O O . GLU A 1 88 ? -13.148 0.467 4.988 1.00 84.56 88 GLU A O 1
ATOM 750 N N . LEU A 1 89 ? -13.495 -0.695 6.879 1.00 85.00 89 LEU A N 1
ATOM 751 C CA . LEU A 1 89 ? -12.139 -1.230 6.945 1.00 85.00 89 LEU A CA 1
ATOM 752 C C . LEU A 1 89 ? -11.826 -2.111 5.732 1.00 85.00 89 LEU A C 1
ATOM 754 O O . LEU A 1 89 ? -10.766 -1.967 5.130 1.00 85.00 89 LEU A O 1
ATOM 758 N N . ALA A 1 90 ? -12.750 -2.990 5.328 1.00 85.62 90 ALA A N 1
ATOM 759 C CA . ALA A 1 90 ? -12.551 -3.816 4.139 1.00 85.62 90 ALA A CA 1
ATOM 760 C C . ALA A 1 90 ? -12.433 -2.967 2.863 1.00 85.62 90 ALA A C 1
ATOM 762 O O . ALA A 1 90 ? -11.592 -3.252 2.012 1.00 85.62 90 ALA A O 1
ATOM 763 N N . ALA A 1 91 ? -13.240 -1.909 2.735 1.00 85.50 91 ALA A N 1
ATOM 764 C CA . ALA A 1 91 ? -13.147 -0.976 1.617 1.00 85.50 91 ALA A CA 1
ATOM 765 C C . ALA A 1 91 ? -11.812 -0.216 1.619 1.00 85.50 91 ALA A C 1
ATOM 767 O O . ALA A 1 91 ? -11.200 -0.065 0.563 1.00 85.50 91 ALA A O 1
ATOM 768 N N . TYR A 1 92 ? -11.345 0.212 2.793 1.00 84.69 92 TYR A N 1
ATOM 769 C CA . TYR A 1 92 ? -10.062 0.886 2.968 1.00 84.69 92 TYR A CA 1
ATOM 770 C C . TYR A 1 92 ? -8.889 -0.022 2.574 1.00 84.69 92 TYR A C 1
ATOM 772 O O . TYR A 1 92 ? -8.099 0.321 1.699 1.00 84.69 92 TYR A O 1
ATOM 780 N N . VAL A 1 93 ? -8.839 -1.242 3.115 1.00 86.81 93 VAL A N 1
ATOM 781 C CA . VAL A 1 93 ? -7.814 -2.242 2.768 1.00 86.81 93 VAL A CA 1
ATOM 782 C C . VAL A 1 93 ? -7.842 -2.583 1.271 1.00 86.81 93 VAL A C 1
ATOM 784 O O . VAL A 1 93 ? -6.792 -2.723 0.640 1.00 86.81 93 VAL A O 1
ATOM 787 N N . ALA A 1 94 ? -9.031 -2.689 0.668 1.00 85.62 94 ALA A N 1
ATOM 788 C CA . ALA A 1 94 ? -9.174 -2.940 -0.765 1.00 85.62 94 ALA A CA 1
ATOM 789 C C . ALA A 1 94 ? -8.673 -1.768 -1.630 1.00 85.62 94 ALA A C 1
ATOM 791 O O . ALA A 1 94 ? -8.099 -1.998 -2.700 1.00 85.62 94 ALA A O 1
ATOM 792 N N . LEU A 1 95 ? -8.863 -0.523 -1.180 1.00 84.19 95 LEU A N 1
ATOM 793 C CA . LEU A 1 95 ? -8.353 0.672 -1.854 1.00 84.19 95 LEU A CA 1
ATOM 794 C C . LEU A 1 95 ? -6.817 0.667 -1.889 1.00 84.19 95 LEU A C 1
ATOM 796 O O . LEU A 1 95 ? -6.224 0.839 -2.960 1.00 84.19 95 LEU A O 1
ATOM 800 N N . GLU A 1 96 ? -6.188 0.396 -0.747 1.00 80.88 96 GLU A N 1
ATOM 801 C CA . GLU A 1 96 ? -4.731 0.333 -0.601 1.00 80.88 96 GLU A CA 1
ATOM 802 C C . GLU A 1 96 ? -4.133 -0.835 -1.400 1.00 80.88 96 GLU A C 1
ATOM 804 O O . GLU A 1 96 ? -3.145 -0.651 -2.117 1.00 80.88 96 GLU A O 1
ATOM 809 N N . ARG A 1 97 ? -4.802 -1.999 -1.440 1.00 78.81 97 ARG A N 1
ATOM 810 C CA . ARG A 1 97 ? -4.453 -3.082 -2.386 1.00 78.81 97 ARG A CA 1
ATOM 811 C C . ARG A 1 97 ? -4.509 -2.626 -3.838 1.00 78.81 97 ARG A C 1
ATOM 813 O O . ARG A 1 97 ? -3.600 -2.901 -4.618 1.00 78.81 97 ARG A O 1
ATOM 820 N N . GLY A 1 98 ? -5.566 -1.915 -4.226 1.00 74.56 98 GLY A N 1
ATOM 821 C CA . GLY A 1 98 ? -5.721 -1.402 -5.588 1.00 74.56 98 GLY A CA 1
ATOM 822 C C . GLY A 1 98 ? -4.609 -0.427 -5.997 1.00 74.56 98 GLY A C 1
ATOM 823 O O . GLY A 1 98 ? -4.233 -0.367 -7.175 1.00 74.56 98 GLY A O 1
ATOM 824 N N . ARG A 1 99 ? -4.043 0.314 -5.038 1.00 71.50 99 ARG A N 1
ATOM 825 C CA . ARG A 1 99 ? -2.926 1.242 -5.265 1.00 71.50 99 ARG A CA 1
ATOM 826 C C . ARG A 1 99 ? -1.618 0.522 -5.592 1.00 71.50 99 ARG A C 1
ATOM 828 O O . ARG A 1 99 ? -0.935 0.980 -6.514 1.00 71.50 99 ARG A O 1
ATOM 835 N N . LEU A 1 100 ? -1.323 -0.618 -4.956 1.00 64.00 100 LEU A N 1
ATOM 836 C CA . LEU A 1 100 ? -0.172 -1.468 -5.306 1.00 64.00 100 LEU A CA 1
ATOM 837 C C . LEU A 1 100 ? -0.203 -1.862 -6.788 1.00 64.00 100 LEU A C 1
ATOM 839 O O . LEU A 1 100 ? 0.701 -1.520 -7.557 1.00 64.00 100 LEU A O 1
ATOM 843 N N . PHE A 1 101 ? -1.308 -2.469 -7.229 1.00 62.81 101 PHE A N 1
ATOM 844 C CA . PHE A 1 101 ? -1.463 -2.921 -8.615 1.00 62.81 101 PHE A CA 1
ATOM 845 C C . PHE A 1 101 ? -1.407 -1.775 -9.630 1.00 62.81 101 PHE A C 1
ATOM 847 O O . PHE A 1 101 ? -0.887 -1.930 -10.740 1.00 62.81 101 PHE A O 1
ATOM 854 N N . ARG A 1 102 ? -1.934 -0.598 -9.270 1.00 60.03 102 ARG A N 1
ATOM 855 C CA . ARG A 1 102 ? -1.933 0.569 -10.157 1.00 60.03 102 ARG A CA 1
ATOM 856 C C . ARG A 1 102 ? -0.534 1.168 -10.308 1.00 60.03 102 ARG A C 1
ATOM 858 O O . ARG A 1 102 ? -0.174 1.541 -11.423 1.00 60.03 102 ARG A O 1
ATOM 865 N N . ARG A 1 103 ? 0.260 1.233 -9.233 1.00 62.84 103 ARG A N 1
ATOM 866 C CA . ARG A 1 103 ? 1.637 1.752 -9.281 1.00 62.84 103 ARG A CA 1
ATOM 867 C C . ARG A 1 103 ? 2.571 0.807 -10.035 1.00 62.84 103 ARG A C 1
ATOM 869 O O . ARG A 1 103 ? 3.281 1.272 -10.922 1.00 62.84 103 ARG A O 1
ATOM 876 N N . GLU A 1 104 ? 2.513 -0.501 -9.787 1.00 65.12 104 GLU A N 1
ATOM 877 C CA . GLU A 1 104 ? 3.345 -1.463 -10.526 1.00 65.12 104 GLU A CA 1
ATOM 878 C C . GLU A 1 104 ? 3.075 -1.460 -12.031 1.00 65.12 104 GLU A C 1
ATOM 880 O O . GLU A 1 104 ? 4.002 -1.489 -12.846 1.00 65.12 104 GLU A O 1
ATOM 885 N N . ARG A 1 105 ? 1.794 -1.414 -12.415 1.00 61.50 105 ARG A N 1
ATOM 886 C CA . ARG A 1 105 ? 1.400 -1.363 -13.823 1.00 61.50 105 ARG A CA 1
ATOM 887 C C . ARG A 1 105 ? 1.907 -0.089 -14.494 1.00 61.50 105 ARG A C 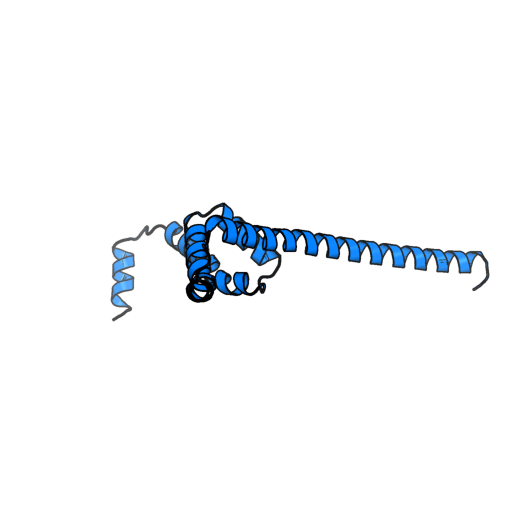1
ATOM 889 O O . ARG A 1 105 ? 2.390 -0.154 -15.620 1.00 61.50 105 ARG A O 1
ATOM 896 N N . ASN A 1 106 ? 1.835 1.047 -13.804 1.00 67.12 106 ASN A N 1
ATOM 897 C CA . ASN A 1 106 ? 2.306 2.319 -14.341 1.00 67.12 106 ASN A CA 1
ATOM 898 C C . ASN A 1 106 ? 3.832 2.338 -14.515 1.00 67.12 106 ASN A C 1
ATOM 900 O O . ASN A 1 106 ? 4.303 2.814 -15.540 1.00 67.12 106 ASN A O 1
ATOM 904 N N . VAL A 1 107 ? 4.600 1.760 -13.584 1.00 77.12 107 VAL A N 1
ATOM 905 C CA . VAL A 1 107 ? 6.068 1.661 -13.709 1.00 77.12 107 VAL A CA 1
ATOM 906 C C . VAL A 1 107 ? 6.472 0.783 -14.898 1.00 77.12 107 VAL A C 1
ATOM 908 O O . VAL A 1 107 ? 7.320 1.179 -15.696 1.00 77.12 107 VAL A O 1
ATOM 911 N N . LYS A 1 108 ? 5.827 -0.381 -15.066 1.00 76.88 108 LYS A N 1
ATOM 912 C CA . LYS A 1 108 ? 6.074 -1.280 -16.210 1.00 76.88 108 LYS A CA 1
ATOM 913 C C . LYS A 1 108 ? 5.738 -0.603 -17.545 1.00 76.88 108 LYS A C 1
ATOM 915 O O . LYS A 1 108 ? 6.489 -0.742 -18.506 1.00 76.88 108 LYS A O 1
ATOM 920 N N . LEU A 1 109 ? 4.637 0.151 -17.597 1.00 83.44 109 LEU A N 1
ATOM 921 C CA . LEU A 1 109 ? 4.257 0.924 -18.781 1.00 83.44 109 LEU A CA 1
ATOM 922 C C . LEU A 1 109 ? 5.285 2.013 -19.107 1.00 83.44 109 LEU A C 1
ATOM 924 O O . LEU A 1 109 ? 5.695 2.106 -20.260 1.00 83.44 109 LEU A O 1
ATOM 928 N N . THR A 1 110 ? 5.746 2.788 -18.121 1.00 85.00 110 THR A N 1
ATOM 929 C CA . THR A 1 110 ? 6.779 3.817 -18.334 1.00 85.00 110 THR A CA 1
ATOM 930 C C . THR A 1 110 ? 8.060 3.220 -18.919 1.00 85.00 110 THR A C 1
ATOM 932 O O . THR A 1 110 ? 8.556 3.725 -19.923 1.00 85.00 110 THR A O 1
ATOM 935 N N . ALA A 1 111 ? 8.542 2.100 -18.373 1.00 86.81 111 ALA A N 1
ATOM 936 C CA . ALA A 1 111 ? 9.741 1.429 -18.881 1.00 86.81 111 ALA A CA 1
ATOM 937 C C . ALA A 1 111 ? 9.583 0.932 -20.335 1.00 86.81 111 ALA A C 1
ATOM 939 O O . ALA A 1 111 ? 10.509 1.035 -21.139 1.00 86.81 111 ALA A O 1
ATOM 940 N N . LEU A 1 112 ? 8.400 0.421 -20.704 1.00 90.25 112 LEU A N 1
ATOM 941 C CA . LEU A 1 112 ? 8.105 0.022 -22.087 1.00 90.25 112 LEU A CA 1
ATOM 942 C C . LEU A 1 112 ? 8.090 1.220 -23.044 1.00 90.25 112 LEU A C 1
ATOM 944 O O . LEU A 1 112 ? 8.603 1.116 -24.159 1.00 90.25 112 LEU A O 1
ATOM 948 N N . TYR A 1 113 ? 7.526 2.354 -22.616 1.00 93.25 113 TYR A N 1
ATOM 949 C CA . TYR A 1 113 ? 7.531 3.582 -23.411 1.00 93.25 113 TYR A CA 1
ATOM 950 C C . TYR A 1 113 ? 8.949 4.114 -23.638 1.00 93.25 113 TYR A C 1
ATOM 952 O O . TYR A 1 113 ? 9.259 4.513 -24.758 1.00 93.25 113 TYR A O 1
ATOM 960 N N . GLU A 1 114 ? 9.820 4.073 -22.627 1.00 91.69 114 GLU A N 1
ATOM 961 C CA . GLU A 1 114 ? 11.231 4.461 -22.773 1.00 91.69 114 GLU A CA 1
ATOM 962 C C . GLU A 1 114 ? 11.980 3.567 -23.769 1.00 91.69 114 GLU A C 1
ATOM 964 O O . GLU A 1 114 ? 12.713 4.061 -24.625 1.00 91.69 114 GLU A O 1
ATOM 969 N N . LEU A 1 115 ? 11.759 2.250 -23.733 1.00 94.12 115 LEU A N 1
ATOM 970 C CA . LEU A 1 115 ? 12.361 1.341 -24.712 1.00 94.12 115 LEU A CA 1
ATOM 971 C C . LEU A 1 115 ? 11.879 1.647 -26.138 1.00 94.12 115 LEU A C 1
ATOM 973 O O . LEU A 1 115 ? 12.670 1.666 -27.083 1.00 94.12 115 LEU A O 1
ATOM 977 N N . PHE A 1 116 ? 10.578 1.897 -26.298 1.00 95.62 116 PHE A N 1
ATOM 978 C CA . PHE A 1 116 ? 9.982 2.190 -27.596 1.00 95.62 116 PHE A CA 1
ATOM 979 C C . PHE A 1 116 ? 10.524 3.490 -28.205 1.00 95.62 116 PHE A C 1
ATOM 981 O O . PHE A 1 116 ? 10.856 3.513 -29.392 1.00 95.62 116 PHE A O 1
ATOM 988 N N . THR A 1 117 ? 10.662 4.559 -27.413 1.00 94.56 117 THR A N 1
ATOM 989 C CA . THR A 1 117 ? 11.201 5.839 -27.902 1.00 94.56 117 THR A CA 1
ATOM 990 C C . THR A 1 117 ? 12.669 5.727 -28.307 1.00 94.56 117 THR A C 1
ATOM 992 O O . THR A 1 117 ? 13.045 6.271 -29.346 1.00 94.56 117 THR A O 1
ATOM 995 N N . LEU A 1 118 ? 13.483 4.969 -27.563 1.00 95.00 118 LEU A N 1
ATOM 996 C CA . LEU A 1 118 ? 14.884 4.713 -27.916 1.00 95.00 118 LEU A CA 1
ATOM 997 C C . LEU A 1 118 ? 15.021 3.931 -29.228 1.00 95.00 118 LEU A C 1
ATOM 999 O O . LEU A 1 118 ? 15.823 4.303 -30.086 1.00 95.00 118 LEU A O 1
ATOM 1003 N N . LEU A 1 119 ? 14.216 2.879 -29.413 1.00 96.06 119 LEU A N 1
ATOM 1004 C CA . LEU A 1 119 ? 14.212 2.088 -30.647 1.00 96.06 119 LEU A CA 1
ATOM 1005 C C . LEU A 1 119 ? 13.759 2.914 -31.856 1.00 96.06 119 LEU A C 1
ATOM 1007 O O . LEU A 1 119 ? 14.393 2.858 -32.910 1.00 96.06 119 LEU A O 1
ATOM 1011 N N . ALA A 1 120 ? 12.696 3.708 -31.702 1.00 96.38 120 ALA A N 1
ATOM 1012 C CA . ALA A 1 120 ? 12.204 4.587 -32.758 1.00 96.38 120 ALA A CA 1
ATOM 1013 C C . ALA A 1 120 ? 13.248 5.646 -33.149 1.00 96.38 120 ALA A C 1
ATOM 1015 O O . ALA A 1 120 ? 13.479 5.877 -34.336 1.00 96.38 120 ALA A O 1
ATOM 1016 N N . PHE A 1 121 ? 13.919 6.249 -32.162 1.00 96.19 121 PHE A N 1
ATOM 1017 C CA . PHE A 1 121 ? 14.977 7.229 -32.397 1.00 96.19 121 PHE A CA 1
ATOM 1018 C C . PHE A 1 121 ? 16.183 6.611 -33.116 1.00 96.19 121 PHE A C 1
ATOM 1020 O O . PHE A 1 121 ? 16.630 7.142 -34.133 1.00 96.19 121 PHE A O 1
ATOM 1027 N N . ALA A 1 122 ? 16.670 5.458 -32.649 1.00 96.06 122 ALA A N 1
ATOM 1028 C CA . ALA A 1 122 ? 17.767 4.740 -33.297 1.00 96.06 122 ALA A CA 1
ATOM 1029 C C . ALA A 1 122 ? 17.421 4.347 -34.745 1.00 96.06 122 ALA A C 1
ATOM 1031 O O . ALA A 1 122 ? 18.244 4.511 -35.647 1.00 96.06 122 ALA A O 1
ATOM 1032 N N . GLY A 1 123 ? 16.185 3.893 -34.983 1.00 96.00 123 GLY A N 1
ATOM 1033 C CA . GLY A 1 123 ? 15.683 3.578 -36.320 1.00 96.00 123 GLY A CA 1
ATOM 1034 C C . GLY A 1 123 ? 15.632 4.798 -37.244 1.00 96.00 123 GLY A C 1
ATOM 1035 O O . GLY A 1 123 ? 16.051 4.707 -38.397 1.00 96.00 123 GLY A O 1
ATOM 1036 N N . ALA A 1 124 ? 15.183 5.951 -36.741 1.00 95.56 124 ALA A N 1
ATOM 1037 C CA . ALA A 1 124 ? 15.155 7.198 -37.505 1.00 95.56 124 ALA A CA 1
ATOM 1038 C C . ALA A 1 124 ? 16.567 7.674 -37.888 1.00 95.56 124 ALA A C 1
ATOM 1040 O O . ALA A 1 124 ? 16.799 8.040 -39.038 1.00 95.56 124 ALA A O 1
ATOM 1041 N N . VAL A 1 125 ? 17.526 7.608 -36.957 1.00 95.56 125 VAL A N 1
ATOM 1042 C CA . VAL A 1 125 ? 18.933 7.955 -37.225 1.00 95.56 125 VAL A CA 1
ATOM 1043 C C . VAL A 1 125 ? 19.533 7.033 -38.290 1.00 95.56 125 VAL A C 1
ATOM 1045 O O . VAL A 1 125 ? 20.149 7.515 -39.241 1.00 95.56 125 VAL A O 1
ATOM 1048 N N . ALA A 1 126 ? 19.311 5.720 -38.180 1.00 95.38 126 ALA A N 1
ATOM 1049 C CA . ALA A 1 126 ? 19.777 4.754 -39.173 1.00 95.38 126 ALA A CA 1
ATOM 1050 C C . ALA A 1 126 ? 19.164 5.011 -40.562 1.00 95.38 126 ALA A C 1
ATOM 1052 O O . ALA A 1 126 ? 19.871 4.957 -41.568 1.00 95.38 126 ALA A O 1
ATOM 1053 N N . ALA A 1 127 ? 17.871 5.348 -40.625 1.00 95.12 127 ALA A N 1
ATOM 1054 C CA . ALA A 1 127 ? 17.200 5.694 -41.875 1.00 95.12 127 ALA A CA 1
ATOM 1055 C C . ALA A 1 127 ? 17.784 6.967 -42.514 1.00 95.12 127 ALA A C 1
ATOM 1057 O O . ALA A 1 127 ? 18.062 6.966 -43.711 1.00 95.12 127 ALA A O 1
ATOM 1058 N N . CYS A 1 128 ? 18.030 8.025 -41.731 1.00 94.94 128 CYS A N 1
ATOM 1059 C CA . CYS A 1 128 ? 18.665 9.254 -42.223 1.00 94.94 128 CYS A CA 1
ATOM 1060 C C . CYS A 1 128 ? 20.060 8.997 -42.809 1.00 94.94 128 CYS A C 1
ATOM 1062 O O . CYS A 1 128 ? 20.396 9.564 -43.849 1.00 94.94 128 CYS A O 1
ATOM 1064 N N . TYR A 1 129 ? 20.838 8.117 -42.173 1.00 95.75 129 TYR A N 1
ATOM 1065 C CA . TYR A 1 129 ? 22.165 7.723 -42.647 1.00 95.75 129 TYR A CA 1
ATOM 1066 C C . TYR A 1 129 ? 22.097 6.961 -43.981 1.00 95.75 129 TYR A C 1
ATOM 1068 O O . TYR A 1 129 ? 22.823 7.273 -44.919 1.00 95.75 129 TYR A O 1
ATOM 1076 N N . VAL A 1 130 ? 21.174 6.000 -44.111 1.00 94.69 130 VAL A N 1
ATOM 1077 C CA . VAL A 1 130 ? 20.983 5.227 -45.356 1.00 94.69 130 VAL A CA 1
ATOM 1078 C C . VAL A 1 130 ? 20.484 6.102 -46.508 1.00 94.69 130 VAL A C 1
ATOM 1080 O O . VAL A 1 130 ? 20.868 5.889 -47.656 1.00 94.69 130 VAL A O 1
ATOM 1083 N N . LEU A 1 131 ? 19.645 7.097 -46.214 1.00 94.69 131 LEU A N 1
ATOM 1084 C CA . LEU A 1 131 ? 19.130 8.038 -47.210 1.00 94.69 131 LEU A CA 1
ATOM 1085 C C . LEU A 1 131 ? 20.157 9.106 -47.627 1.00 94.69 131 LEU A C 1
ATOM 1087 O O . LEU A 1 131 ? 19.853 9.910 -48.507 1.00 94.69 131 LEU A O 1
ATOM 1091 N N . GLY A 1 132 ? 21.351 9.126 -47.022 1.00 87.88 132 GLY A N 1
ATOM 1092 C CA . GLY A 1 132 ? 22.404 10.095 -47.336 1.00 87.88 132 GLY A CA 1
ATOM 1093 C C . GLY A 1 132 ? 22.038 11.535 -46.969 1.00 87.88 132 GLY A C 1
ATOM 1094 O O . GLY A 1 132 ? 22.540 12.474 -47.581 1.00 87.88 132 GLY A O 1
ATOM 1095 N N . ILE A 1 133 ? 21.121 11.711 -46.010 1.00 87.25 133 ILE A N 1
ATOM 1096 C CA . ILE A 1 133 ? 20.720 13.025 -45.480 1.00 87.25 133 ILE A CA 1
ATOM 1097 C C . ILE A 1 133 ? 21.762 13.536 -44.462 1.00 87.25 133 ILE A C 1
ATOM 1099 O O . ILE A 1 133 ? 21.815 14.735 -44.184 1.00 87.25 133 ILE A O 1
ATOM 1103 N N . VAL A 1 134 ? 22.594 12.634 -43.928 1.00 61.88 134 VAL A N 1
ATOM 1104 C CA . VAL A 1 134 ? 23.675 12.873 -42.956 1.00 61.88 134 VAL A CA 1
ATOM 1105 C C . VAL A 1 134 ? 24.985 12.315 -43.491 1.00 61.88 134 VAL A C 1
ATOM 1107 O O . VAL A 1 134 ? 24.932 11.237 -44.124 1.00 61.88 134 VAL A O 1
#

Secondary structure (DSSP, 8-state):
-HHHHHHHHHHH-TT--HHHHHHHHHHHHHHHHHHHHHTT-S-HHHHHHHHHHHHH-HHHHHHHHHHHHHHHHHHHHTTT----HHHHHHHHHHHHHHHHHHHHHHHHHHHHHHHHHHHHHHHHHHHHHHTT--

Foldseek 3Di:
DVPVVVVVCCVVCVCDDPVVVVVVVVLVVLVVCLVCLVVVNDDLVRLVVSVVCCVVDPVSVVVSLVVVCVVVVVVCVVVVDDDDSVVVVVVSNVVSVVVSVVVVVVVVVVVVVVVVVVVVVVVVVVVCVVVVVD

Sequence (134 aa):
MKQKERKVWDLVFPDFPERESEQENIHRAFEGKIPDFFADQLTNRELEDFLAHYDECRECRDELSIQYLIHTGLARLETGEVFNLQKELAAYVALERGRLFRRERNVKLTALYELFTLLAFAGAVAACYVLGIV

Radius of gyration: 26.33 Å; chains: 1; bounding box: 48×39×88 Å